Protein AF-A0A7Y3NPZ9-F1 (afdb_monomer_lite)

pLDDT: mean 73.23, std 21.61, range [29.81, 97.94]

Foldseek 3Di:
DDPDDPPVPVPPPPPDPPPPQPPLPVCLVVVLVVDDDPVSVVSNVVSVCVCPPPVNVVSVVLVVQLVVQQVVCVVVVPDDPRSVVSSVVSSPDDVVVVVVVVVVVCVVVPVPPDDPDDDDDDDDDDDDDDDDDDDDDDDDADDLVVQLVVCVVVVHDDPRSVVSSVVSNVD

Secondary structure (DSSP, 8-state):
---SSTTSSSSSS-------SS-HHHHHHHHHHH--THHHHHHHHHHHHHHTSHHHHHHHHHHHHHHHHHHHHHHTT--HHHHHHHHHHHHHS-HHHHHHHHHHHHHHHHTTS------------------------------HHHHHHHHHHTT--HHHHHHHHHHTTT-

Structure (mmCIF, N/CA/C/O backbone):
data_AF-A0A7Y3NPZ9-F1
#
_entry.id   AF-A0A7Y3NPZ9-F1
#
loop_
_atom_site.group_PDB
_atom_site.id
_atom_site.type_symbol
_atom_site.label_atom_id
_atom_site.label_alt_id
_atom_site.label_comp_id
_atom_site.label_asym_id
_atom_site.label_entity_id
_atom_site.label_seq_id
_atom_site.pdbx_PDB_ins_code
_atom_site.Cartn_x
_atom_site.Cartn_y
_atom_site.Cartn_z
_atom_site.occupancy
_atom_site.B_iso_or_equiv
_atom_site.auth_seq_id
_atom_site.auth_comp_id
_atom_site.auth_asym_id
_atom_site.auth_atom_id
_atom_site.pdbx_PDB_model_num
ATOM 1 N N . MET A 1 1 ? -46.717 -11.038 -38.671 1.00 48.91 1 MET A N 1
ATOM 2 C CA . MET A 1 1 ? -45.433 -11.718 -38.386 1.00 48.91 1 MET A CA 1
ATOM 3 C C . MET A 1 1 ? -44.301 -10.687 -38.365 1.00 48.91 1 MET A C 1
ATOM 5 O O . MET A 1 1 ? -43.720 -10.424 -39.404 1.00 48.91 1 MET A O 1
ATOM 9 N N . LYS A 1 2 ? -44.052 -10.023 -37.225 1.00 55.28 2 LYS A N 1
ATOM 10 C CA . LYS A 1 2 ? -42.994 -9.001 -37.048 1.00 55.28 2 LYS A CA 1
ATOM 11 C C . LYS A 1 2 ? -42.550 -8.947 -35.575 1.00 55.28 2 LYS A C 1
ATOM 13 O O . LYS A 1 2 ? -42.818 -7.972 -34.892 1.00 55.28 2 LYS A O 1
ATOM 18 N N . CYS A 1 3 ? -41.893 -9.994 -35.077 1.00 50.06 3 CYS A N 1
ATOM 19 C CA . CYS A 1 3 ? -41.280 -9.987 -33.741 1.00 50.06 3 CYS A CA 1
ATOM 20 C C . CYS A 1 3 ? -39.997 -10.830 -33.748 1.00 50.06 3 CYS A C 1
ATOM 22 O O . CYS A 1 3 ? -39.993 -11.923 -33.201 1.00 50.06 3 CYS A O 1
ATOM 24 N N . SER A 1 4 ? -38.924 -10.384 -34.415 1.00 54.53 4 SER A N 1
ATOM 25 C CA . SER A 1 4 ? -37.638 -11.101 -34.305 1.00 54.53 4 SER A CA 1
ATOM 26 C C . SER A 1 4 ? -36.373 -10.270 -34.557 1.00 54.53 4 SER A C 1
ATOM 28 O O . SER A 1 4 ? -35.316 -10.851 -34.773 1.00 54.53 4 SER A O 1
ATOM 30 N N . TRP A 1 5 ? -36.440 -8.932 -34.526 1.00 49.81 5 TRP A N 1
ATOM 31 C CA . TRP A 1 5 ? -35.238 -8.095 -34.715 1.00 49.81 5 TRP A CA 1
ATOM 32 C C . TRP A 1 5 ? -34.723 -7.475 -33.401 1.00 49.81 5 TRP A C 1
ATOM 34 O O . TRP A 1 5 ? -33.522 -7.356 -33.197 1.00 49.81 5 TRP A O 1
ATOM 44 N N . TRP A 1 6 ? -35.588 -7.171 -32.432 1.00 52.06 6 TRP A N 1
ATOM 45 C CA . TRP A 1 6 ? -35.168 -6.421 -31.237 1.00 52.06 6 TRP A CA 1
ATOM 46 C C . TRP A 1 6 ? -34.325 -7.203 -30.215 1.00 52.06 6 TRP A C 1
ATOM 48 O O . TRP A 1 6 ? -33.645 -6.588 -29.401 1.00 52.06 6 TRP A O 1
ATOM 58 N N . VAL A 1 7 ? -34.305 -8.539 -30.254 1.00 55.47 7 VAL A N 1
ATOM 59 C CA . VAL A 1 7 ? -33.582 -9.338 -29.242 1.00 55.47 7 VAL A CA 1
ATOM 60 C C . VAL A 1 7 ? -32.077 -9.433 -29.537 1.00 55.47 7 VAL A C 1
ATOM 62 O O . VAL A 1 7 ? -31.280 -9.616 -28.620 1.00 55.47 7 VAL A O 1
ATOM 65 N N . LEU A 1 8 ? -31.649 -9.232 -30.789 1.00 50.53 8 LEU A N 1
ATOM 66 C CA . LEU A 1 8 ? -30.246 -9.427 -31.176 1.00 50.53 8 LEU A CA 1
ATOM 67 C C . LEU A 1 8 ? -29.342 -8.213 -30.889 1.00 50.53 8 LEU A C 1
ATOM 69 O O . LEU A 1 8 ? -28.123 -8.325 -30.965 1.00 50.53 8 LEU A O 1
ATOM 73 N N . GLN A 1 9 ? -29.914 -7.059 -30.529 1.00 52.81 9 GLN A N 1
ATOM 74 C CA . GLN A 1 9 ? -29.155 -5.813 -30.360 1.00 52.81 9 GLN A CA 1
ATOM 75 C C . GLN A 1 9 ? -28.777 -5.504 -28.901 1.00 52.81 9 GLN A C 1
ATOM 77 O O . GLN A 1 9 ? -27.892 -4.688 -28.657 1.00 52.81 9 GLN A O 1
ATOM 82 N N . CYS A 1 10 ? -29.357 -6.207 -27.921 1.00 47.91 10 CYS A N 1
ATOM 83 C CA . CYS A 1 10 ? -29.006 -6.038 -26.504 1.00 47.91 10 CYS A CA 1
ATOM 84 C C . CYS A 1 10 ? -27.780 -6.853 -26.054 1.00 47.91 10 CYS A C 1
ATOM 86 O O . CYS A 1 10 ? -27.280 -6.627 -24.956 1.00 47.91 10 CYS A O 1
ATOM 88 N N . LEU A 1 11 ? -27.271 -7.777 -26.876 1.00 50.44 11 LEU A N 1
ATOM 89 C CA . LEU A 1 11 ? -26.212 -8.718 -26.475 1.00 50.44 11 LEU A CA 1
ATOM 90 C C . LEU A 1 11 ? -24.779 -8.242 -26.798 1.00 50.44 11 LEU A C 1
ATOM 92 O O . LEU A 1 11 ? -23.823 -8.921 -26.447 1.00 50.44 11 LEU A O 1
ATOM 96 N N . ILE A 1 12 ? -24.606 -7.070 -27.426 1.00 57.25 12 ILE A N 1
ATOM 97 C CA . ILE A 1 12 ? -23.286 -6.582 -27.893 1.00 57.25 12 ILE A CA 1
ATOM 98 C C . ILE A 1 12 ? -22.755 -5.386 -27.063 1.00 57.25 12 ILE A C 1
ATOM 100 O O . ILE A 1 12 ? -21.635 -4.932 -27.266 1.00 57.25 12 ILE A O 1
ATOM 104 N N . LEU A 1 13 ? -23.496 -4.885 -26.067 1.00 52.19 13 LEU A N 1
ATOM 105 C CA . LEU A 1 13 ? -23.169 -3.624 -25.369 1.00 52.19 13 LEU A CA 1
ATOM 106 C C . LEU A 1 13 ? -22.564 -3.752 -23.956 1.00 52.19 13 LEU A C 1
ATOM 108 O O . LEU A 1 13 ? -22.487 -2.757 -23.242 1.00 52.19 13 LEU A O 1
ATOM 112 N N . SER A 1 14 ? -22.096 -4.930 -23.533 1.00 52.34 14 SER A N 1
ATOM 113 C CA . SER A 1 14 ? -21.652 -5.161 -22.143 1.00 52.34 14 SER A CA 1
ATOM 114 C C . SER A 1 14 ? -20.154 -5.454 -21.934 1.00 52.34 14 SER A C 1
ATOM 116 O O . SER A 1 14 ? -19.793 -6.010 -20.900 1.00 52.34 14 SER A O 1
ATOM 118 N N . LEU A 1 15 ? -19.250 -5.038 -22.833 1.00 56.88 15 LEU A N 1
ATOM 119 C CA . LEU A 1 15 ? -17.793 -5.173 -22.622 1.00 56.88 15 LEU A CA 1
ATOM 120 C C . LEU A 1 15 ? -17.019 -3.853 -22.734 1.00 56.88 15 LEU A C 1
ATOM 122 O O . LEU A 1 15 ? -16.160 -3.676 -23.593 1.00 56.88 15 LEU A O 1
ATOM 126 N N . SER A 1 16 ? -17.253 -2.940 -21.799 1.00 55.41 16 SER A N 1
ATOM 127 C CA . SER A 1 16 ? -16.298 -1.858 -21.533 1.00 55.41 16 SER A CA 1
ATOM 128 C C . SER A 1 16 ? -16.281 -1.487 -20.053 1.00 55.41 16 SER A C 1
ATOM 130 O O . SER A 1 16 ? -16.479 -0.343 -19.656 1.00 55.41 16 SER A O 1
ATOM 132 N N . THR A 1 17 ? -15.991 -2.471 -19.198 1.00 52.44 17 THR A N 1
ATOM 133 C CA . THR A 1 17 ? -15.553 -2.187 -17.829 1.00 52.44 17 THR A CA 1
ATOM 134 C C . THR A 1 17 ? -14.105 -1.704 -17.864 1.00 52.44 17 THR A C 1
ATOM 136 O O . THR A 1 17 ? -13.161 -2.492 -17.937 1.00 52.44 17 THR A O 1
ATOM 139 N N . THR A 1 18 ? -13.921 -0.389 -17.818 1.00 50.50 18 THR A N 1
ATOM 140 C CA . THR A 1 18 ? -12.627 0.264 -17.619 1.00 50.50 18 THR A CA 1
ATOM 141 C C . THR A 1 18 ? -12.122 -0.000 -16.197 1.00 50.50 18 THR A C 1
ATOM 143 O O . THR A 1 18 ? -12.355 0.786 -15.281 1.00 50.50 18 THR A O 1
ATOM 146 N N . ALA A 1 19 ? -11.389 -1.097 -16.007 1.00 47.88 19 ALA A N 1
ATOM 147 C CA . ALA A 1 19 ? -10.622 -1.371 -14.793 1.00 47.88 19 ALA A CA 1
ATOM 148 C C . ALA A 1 19 ? -9.285 -0.602 -14.812 1.00 47.88 19 ALA A C 1
ATOM 150 O O . ALA A 1 19 ? -8.225 -1.174 -15.047 1.00 47.88 19 ALA A O 1
ATOM 151 N N . TRP A 1 20 ? -9.325 0.711 -14.579 1.00 53.75 20 TRP A N 1
ATOM 152 C CA . TRP A 1 20 ? -8.129 1.560 -14.507 1.00 53.75 20 TRP A CA 1
ATOM 153 C C . TRP A 1 20 ? -8.002 2.113 -13.089 1.00 53.75 20 TRP A C 1
ATOM 155 O O . TRP A 1 20 ? -8.581 3.148 -12.791 1.00 53.75 20 TRP A O 1
ATOM 165 N N . ALA A 1 21 ? -7.303 1.400 -12.199 1.00 45.78 21 ALA A N 1
ATOM 166 C CA . ALA A 1 21 ? -6.773 1.988 -10.952 1.00 45.78 21 ALA A CA 1
ATOM 167 C C . ALA A 1 21 ? -5.803 1.089 -10.155 1.00 45.78 21 ALA A C 1
ATOM 169 O O . ALA A 1 21 ? -5.161 1.584 -9.237 1.00 45.78 21 ALA A O 1
ATOM 170 N N . ALA A 1 22 ? -5.660 -0.208 -10.456 1.00 47.16 22 ALA A N 1
ATOM 171 C CA . ALA A 1 22 ? -4.769 -1.099 -9.685 1.00 47.16 22 ALA A CA 1
ATOM 172 C C . ALA A 1 22 ? -3.699 -1.822 -10.530 1.00 47.16 22 ALA A C 1
ATOM 174 O O . ALA A 1 22 ? -2.975 -2.672 -10.017 1.00 47.16 22 ALA A O 1
ATOM 175 N N . ALA A 1 23 ? -3.590 -1.496 -11.822 1.00 47.41 23 ALA A N 1
ATOM 176 C CA . ALA A 1 23 ? -2.913 -2.335 -12.812 1.00 47.41 23 ALA A CA 1
ATOM 177 C C . ALA A 1 23 ? -1.462 -1.940 -13.159 1.00 47.41 23 ALA A C 1
ATOM 179 O O . ALA A 1 23 ? -0.866 -2.594 -14.010 1.00 47.41 23 ALA A O 1
ATOM 180 N N . ASP A 1 24 ? -0.855 -0.911 -12.559 1.00 59.59 24 ASP A N 1
ATOM 181 C CA . ASP A 1 24 ? 0.474 -0.466 -13.026 1.00 59.59 24 ASP A CA 1
ATOM 182 C C . ASP A 1 24 ? 1.644 -1.283 -12.448 1.00 59.59 24 ASP A C 1
ATOM 184 O O . ASP A 1 24 ? 2.566 -1.634 -13.182 1.00 59.59 24 ASP A O 1
ATOM 188 N N . SER A 1 25 ? 1.608 -1.681 -11.168 1.00 57.75 25 SER A N 1
ATOM 189 C CA . SER A 1 25 ? 2.735 -2.425 -10.571 1.00 57.75 25 SER A CA 1
ATOM 190 C C . SER A 1 25 ? 2.835 -3.867 -11.075 1.00 57.75 25 SER A C 1
ATOM 192 O O . SER A 1 25 ? 3.937 -4.352 -11.322 1.00 57.75 25 SER A O 1
ATOM 194 N N . GLN A 1 26 ? 1.703 -4.562 -11.230 1.00 57.69 26 GLN A N 1
ATOM 195 C CA . GLN A 1 26 ? 1.694 -5.975 -11.634 1.00 57.69 26 GLN A CA 1
ATOM 196 C C . GLN A 1 26 ? 2.037 -6.164 -13.121 1.00 57.69 26 GLN A C 1
ATOM 198 O O . GLN A 1 26 ? 2.608 -7.185 -13.497 1.00 57.69 26 GLN A O 1
ATOM 203 N N . ASN A 1 27 ? 1.772 -5.159 -13.962 1.00 79.81 27 ASN A N 1
ATOM 204 C CA . ASN A 1 27 ? 2.101 -5.221 -15.386 1.00 79.81 27 ASN A CA 1
ATOM 205 C C . ASN A 1 27 ? 3.586 -4.979 -15.675 1.00 79.81 27 ASN A C 1
ATOM 207 O O . ASN A 1 27 ? 4.115 -5.521 -16.644 1.00 79.81 27 ASN A O 1
ATOM 211 N N . CYS A 1 28 ? 4.278 -4.199 -14.844 1.00 89.19 28 CYS A N 1
ATOM 212 C CA . CYS A 1 28 ? 5.700 -3.925 -15.032 1.00 89.19 28 CYS A CA 1
ATOM 213 C C . CYS A 1 28 ? 6.574 -5.157 -14.772 1.00 89.19 28 CYS A C 1
ATOM 215 O O . CYS A 1 28 ? 7.465 -5.459 -15.564 1.00 89.19 28 CYS A O 1
ATOM 217 N N . GLU A 1 29 ? 6.303 -5.915 -13.711 1.00 85.62 29 GLU A N 1
ATOM 218 C CA . GLU A 1 29 ? 7.110 -7.091 -13.381 1.00 85.62 29 GLU A CA 1
ATOM 219 C C . GLU A 1 29 ? 6.949 -8.203 -14.426 1.00 85.62 29 GLU A C 1
ATOM 221 O O . GLU A 1 29 ? 7.944 -8.621 -15.024 1.00 85.62 29 GLU A O 1
ATOM 226 N N . ALA A 1 30 ? 5.709 -8.595 -14.739 1.00 89.00 30 ALA A N 1
ATOM 227 C CA . ALA A 1 30 ? 5.420 -9.646 -15.717 1.00 89.00 30 ALA A CA 1
ATOM 228 C C . ALA A 1 30 ? 5.954 -9.309 -17.121 1.00 89.00 30 ALA A C 1
ATOM 230 O O . ALA A 1 30 ? 6.605 -10.133 -17.765 1.00 89.00 30 ALA A O 1
ATOM 231 N N . LYS A 1 31 ? 5.750 -8.071 -17.589 1.00 89.12 31 LYS A N 1
ATOM 232 C CA . LYS A 1 31 ? 6.192 -7.644 -18.924 1.00 89.12 31 LYS A CA 1
ATOM 233 C C . LYS A 1 31 ? 7.712 -7.506 -19.018 1.00 89.12 31 LYS A C 1
ATOM 235 O O . LYS A 1 31 ? 8.285 -7.788 -20.067 1.00 89.12 31 LYS A O 1
ATOM 240 N N . SER A 1 32 ? 8.391 -7.166 -17.920 1.00 91.75 32 SER A N 1
ATOM 241 C CA . SER A 1 32 ? 9.857 -7.092 -17.900 1.00 91.75 32 SER A CA 1
ATOM 242 C C . SER A 1 32 ? 10.543 -8.447 -18.101 1.00 91.75 32 SER A C 1
ATOM 244 O O . SER A 1 32 ? 11.696 -8.471 -18.524 1.00 91.75 32 SER A O 1
ATOM 246 N N . GLN A 1 33 ? 9.865 -9.565 -17.815 1.00 93.19 33 GLN A N 1
ATOM 247 C CA . GLN A 1 33 ? 10.411 -10.913 -18.025 1.00 93.19 33 GLN A CA 1
ATOM 248 C C . GLN A 1 33 ? 10.418 -11.316 -19.506 1.00 93.19 33 GLN A C 1
ATOM 250 O O . GLN A 1 33 ? 11.211 -12.161 -19.916 1.00 93.19 33 GLN A O 1
ATOM 255 N N . GLN A 1 34 ? 9.559 -10.695 -20.317 1.00 94.00 34 GLN A N 1
ATOM 256 C CA . 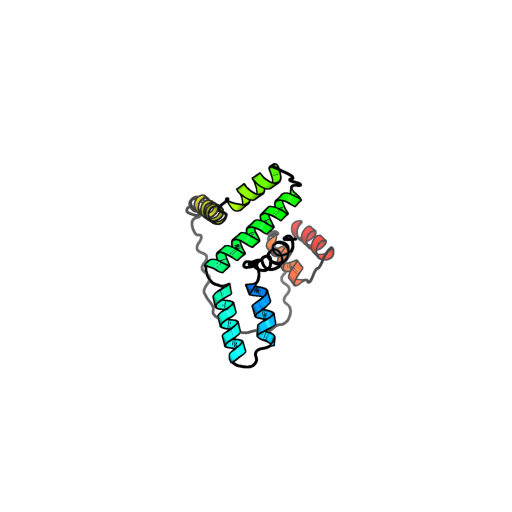GLN A 1 34 ? 9.438 -10.963 -21.752 1.00 94.00 34 GLN A CA 1
ATOM 257 C C . GLN A 1 34 ? 10.401 -10.116 -22.598 1.00 94.00 34 GLN A C 1
ATOM 259 O O . GLN A 1 34 ? 10.576 -10.376 -23.786 1.00 94.00 34 GLN A O 1
ATOM 264 N N . ILE A 1 35 ? 11.041 -9.112 -21.993 1.00 93.00 35 ILE A N 1
ATOM 265 C CA . ILE A 1 35 ? 11.952 -8.183 -22.662 1.00 93.00 35 ILE A CA 1
ATOM 266 C C . ILE A 1 35 ? 13.380 -8.500 -22.207 1.00 93.00 35 ILE A C 1
ATOM 268 O O . ILE A 1 35 ? 13.632 -8.707 -21.022 1.00 93.00 35 ILE A O 1
ATOM 272 N N . LYS A 1 36 ? 14.334 -8.544 -23.141 1.00 94.50 36 LYS A N 1
ATOM 273 C CA . LYS A 1 36 ? 15.746 -8.851 -22.858 1.00 94.50 36 LYS A CA 1
ATOM 274 C C . LYS A 1 36 ? 16.651 -7.664 -23.181 1.00 94.50 36 LYS A C 1
ATOM 276 O O . LYS A 1 36 ? 16.286 -6.785 -23.958 1.00 94.50 36 LYS A O 1
ATOM 281 N N . GLY A 1 37 ? 17.849 -7.682 -22.600 1.00 93.19 37 GLY A N 1
ATOM 282 C CA . GLY A 1 37 ? 18.908 -6.717 -22.893 1.00 93.19 37 GLY A CA 1
ATOM 283 C C . GLY A 1 37 ? 18.514 -5.274 -22.581 1.00 93.19 37 GLY A C 1
ATOM 284 O O . GLY A 1 37 ? 17.746 -5.013 -21.657 1.00 93.19 37 GLY A O 1
ATOM 285 N N . GLU A 1 38 ? 19.031 -4.340 -23.373 1.00 94.12 38 GLU A N 1
ATOM 286 C CA . GLU A 1 38 ? 18.857 -2.901 -23.148 1.00 94.12 38 GLU A CA 1
ATOM 287 C C . GLU A 1 38 ? 17.387 -2.453 -23.178 1.00 94.12 38 GLU A C 1
ATOM 289 O O . GLU A 1 38 ? 16.960 -1.633 -22.366 1.00 94.12 38 GLU A O 1
ATOM 294 N N . ALA A 1 39 ? 16.563 -3.075 -24.027 1.00 94.06 39 ALA A N 1
ATOM 295 C CA . ALA A 1 39 ? 15.130 -2.791 -24.085 1.00 94.06 39 ALA A CA 1
ATOM 296 C C . ALA A 1 39 ? 14.423 -3.044 -22.739 1.00 94.06 39 ALA A C 1
ATOM 298 O O . ALA A 1 39 ? 13.458 -2.357 -22.399 1.00 94.06 39 ALA A O 1
ATOM 299 N N . ARG A 1 40 ? 14.913 -4.003 -21.939 1.00 95.25 40 ARG A N 1
ATOM 300 C CA . ARG A 1 40 ? 14.367 -4.292 -20.607 1.00 95.25 40 ARG A CA 1
ATOM 301 C C . ARG A 1 40 ? 14.668 -3.160 -19.634 1.00 95.25 40 ARG A C 1
ATOM 303 O O . ARG A 1 40 ? 13.787 -2.779 -18.868 1.00 95.25 40 ARG A O 1
ATOM 310 N N . ASN A 1 41 ? 15.884 -2.619 -19.675 1.00 93.31 41 ASN A N 1
ATOM 311 C CA . ASN A 1 41 ? 16.293 -1.513 -18.810 1.00 93.31 41 ASN A CA 1
ATOM 312 C C . ASN A 1 41 ? 15.455 -0.267 -19.097 1.00 93.31 41 ASN A C 1
ATOM 314 O O . ASN A 1 41 ? 14.867 0.298 -18.178 1.00 93.31 41 ASN A O 1
ATOM 318 N N . GLN A 1 42 ? 15.312 0.095 -20.373 1.00 94.75 42 GLN A N 1
ATOM 319 C CA . GLN A 1 42 ? 14.475 1.222 -20.794 1.00 94.75 42 GLN A CA 1
ATOM 320 C C . GLN A 1 42 ? 13.015 1.040 -20.364 1.00 94.75 42 GLN A C 1
ATOM 322 O O . GLN A 1 42 ? 12.385 1.957 -19.830 1.00 94.75 42 GLN A O 1
ATOM 327 N N . PHE A 1 43 ? 12.485 -0.175 -20.512 1.00 94.50 43 PHE A N 1
ATOM 328 C CA . PHE A 1 43 ? 11.145 -0.498 -20.041 1.00 94.50 43 PHE A CA 1
ATOM 329 C C . PHE A 1 43 ? 11.007 -0.324 -18.519 1.00 94.50 43 PHE A C 1
ATOM 331 O O . PHE A 1 43 ? 10.071 0.336 -18.065 1.00 94.50 43 PHE A O 1
ATOM 338 N N . LEU A 1 44 ? 11.948 -0.840 -17.724 1.00 93.12 44 LEU A N 1
ATOM 339 C CA . LEU A 1 44 ? 11.928 -0.693 -16.265 1.00 93.12 44 LEU A CA 1
ATOM 340 C C . LEU A 1 44 ? 12.041 0.772 -15.821 1.00 93.12 44 LEU A C 1
ATOM 342 O O . LEU A 1 44 ? 11.326 1.176 -14.905 1.00 93.12 44 LEU A O 1
ATOM 346 N N . ILE A 1 45 ? 12.867 1.581 -16.491 1.00 93.88 45 ILE A N 1
ATOM 347 C CA . ILE A 1 45 ? 12.962 3.028 -16.241 1.00 93.88 45 ILE A CA 1
ATOM 348 C C . ILE A 1 45 ? 11.606 3.696 -16.484 1.00 93.88 45 ILE A C 1
ATOM 350 O O . ILE A 1 45 ? 11.140 4.460 -15.641 1.00 93.88 45 ILE A O 1
ATOM 354 N N . SER A 1 46 ? 10.928 3.368 -17.588 1.00 92.69 46 SER A N 1
ATOM 355 C CA . SER A 1 46 ? 9.600 3.924 -17.882 1.00 92.69 46 SER A CA 1
ATOM 356 C C . SER A 1 46 ? 8.548 3.522 -16.838 1.00 92.69 46 SER A C 1
ATOM 358 O O . SER A 1 46 ? 7.726 4.341 -16.422 1.00 92.69 46 SER A O 1
ATOM 360 N N . CYS A 1 47 ? 8.616 2.278 -16.357 1.00 93.19 47 CYS A N 1
ATOM 361 C CA . CYS A 1 47 ? 7.775 1.770 -15.281 1.00 93.19 47 CYS A CA 1
ATOM 362 C C . CYS A 1 47 ? 8.010 2.526 -13.972 1.00 93.19 47 CYS A C 1
ATOM 364 O O . CYS A 1 47 ? 7.052 2.939 -13.321 1.00 93.19 47 CYS A O 1
ATOM 366 N N . LEU A 1 48 ? 9.275 2.748 -13.607 1.00 92.19 48 LEU A N 1
ATOM 367 C CA . LEU A 1 48 ? 9.644 3.519 -12.423 1.00 92.19 48 LEU A CA 1
ATOM 368 C C . LEU A 1 48 ? 9.171 4.967 -12.535 1.00 92.19 48 LEU A C 1
ATOM 370 O O . LEU A 1 48 ? 8.534 5.449 -11.606 1.00 92.19 48 LEU A O 1
ATOM 374 N N . ALA A 1 49 ? 9.401 5.622 -13.675 1.00 90.94 49 ALA A N 1
ATOM 375 C CA . ALA A 1 49 ? 8.973 6.999 -13.910 1.00 90.94 49 ALA A CA 1
ATOM 376 C C . ALA A 1 49 ? 7.451 7.161 -13.762 1.00 90.94 49 ALA A C 1
ATOM 378 O O . ALA A 1 49 ? 6.983 8.095 -13.109 1.00 90.94 49 ALA A O 1
ATOM 379 N N . ARG A 1 50 ? 6.669 6.216 -14.303 1.00 88.44 50 ARG A N 1
ATOM 380 C CA . ARG A 1 50 ? 5.212 6.195 -14.116 1.00 88.44 50 ARG A CA 1
ATOM 381 C C . ARG A 1 50 ? 4.839 5.958 -12.658 1.00 88.44 50 ARG A C 1
ATOM 383 O O . ARG A 1 50 ? 4.000 6.679 -12.120 1.00 88.44 50 ARG A O 1
ATOM 390 N N . ALA A 1 51 ? 5.471 4.982 -12.009 1.00 87.81 51 ALA A N 1
ATOM 391 C CA . ALA A 1 51 ? 5.199 4.654 -10.616 1.00 87.81 51 ALA A CA 1
ATOM 392 C C . ALA A 1 51 ? 5.515 5.825 -9.668 1.00 87.81 51 ALA A C 1
ATOM 394 O O . ALA A 1 51 ? 4.797 6.032 -8.689 1.00 87.81 51 ALA A O 1
ATOM 395 N N . SER A 1 52 ? 6.549 6.611 -9.973 1.00 88.19 52 SER A N 1
ATOM 396 C CA . SER A 1 52 ? 6.951 7.797 -9.216 1.00 88.19 52 SER A CA 1
ATOM 397 C C . SER A 1 52 ? 6.240 9.083 -9.637 1.00 88.19 52 SER A C 1
ATOM 399 O O . SER A 1 52 ? 6.528 10.132 -9.062 1.00 88.19 52 SER A O 1
ATOM 401 N N . SER A 1 53 ? 5.343 9.043 -10.629 1.00 90.06 53 SER A N 1
ATOM 402 C CA . SER A 1 53 ? 4.591 10.235 -11.035 1.00 90.06 53 SER A CA 1
ATOM 403 C C . SER A 1 53 ? 3.779 10.793 -9.855 1.00 90.06 53 SER A C 1
ATOM 405 O O . SER A 1 53 ? 3.255 10.011 -9.050 1.00 90.06 53 SER A O 1
ATOM 407 N N . PRO A 1 54 ? 3.652 12.125 -9.715 1.00 88.25 54 PRO A N 1
ATOM 408 C CA . PRO A 1 54 ? 2.897 12.738 -8.621 1.00 88.25 54 PRO A CA 1
ATOM 409 C C . PRO A 1 54 ? 1.465 12.202 -8.491 1.00 88.25 54 PRO A C 1
ATOM 411 O O . PRO A 1 54 ? 0.966 12.000 -7.383 1.00 88.25 54 PRO A O 1
ATOM 414 N N . GLU A 1 55 ? 0.810 11.935 -9.617 1.00 87.50 55 GLU A N 1
ATOM 415 C CA . GLU A 1 55 ? -0.550 11.409 -9.714 1.00 87.50 55 GLU A CA 1
ATOM 416 C C . GLU A 1 55 ? -0.624 9.983 -9.163 1.00 87.50 55 GLU A C 1
ATOM 418 O O . GLU A 1 55 ? -1.493 9.673 -8.338 1.00 87.50 55 GLU A O 1
ATOM 423 N N . ASN A 1 56 ? 0.319 9.121 -9.557 1.00 86.88 56 ASN A N 1
ATOM 424 C CA . ASN A 1 56 ? 0.365 7.754 -9.058 1.00 86.88 56 ASN A CA 1
ATOM 425 C C . ASN A 1 56 ? 0.729 7.713 -7.570 1.00 86.88 56 ASN A C 1
ATOM 427 O O . ASN A 1 56 ? 0.103 6.985 -6.805 1.00 86.88 56 ASN A O 1
ATOM 431 N N . VAL A 1 57 ? 1.675 8.543 -7.121 1.00 87.25 57 VAL A N 1
ATOM 432 C CA . VAL A 1 57 ? 2.038 8.645 -5.700 1.00 87.25 57 VAL A CA 1
ATOM 433 C C . VAL A 1 57 ? 0.828 9.050 -4.856 1.00 87.25 57 VAL A C 1
ATOM 435 O O . VAL A 1 57 ? 0.553 8.406 -3.843 1.00 87.25 57 VAL A O 1
ATOM 438 N N . LYS A 1 58 ? 0.061 10.062 -5.284 1.00 87.94 58 LYS A N 1
ATOM 439 C CA . LYS A 1 58 ? -1.180 10.474 -4.605 1.00 87.94 58 LYS A CA 1
ATOM 440 C C . LYS A 1 58 ? -2.211 9.348 -4.576 1.00 87.94 58 LYS A C 1
ATOM 442 O O . LYS A 1 58 ? -2.803 9.090 -3.530 1.00 87.94 58 LYS A O 1
ATOM 447 N N . THR A 1 59 ? -2.390 8.651 -5.695 1.00 87.88 59 THR A N 1
ATOM 448 C CA . THR A 1 59 ? -3.352 7.547 -5.821 1.00 87.88 59 THR A CA 1
ATOM 449 C C . THR A 1 59 ? -2.987 6.379 -4.907 1.00 87.88 59 THR A C 1
ATOM 451 O O . THR A 1 59 ? -3.808 5.939 -4.101 1.00 87.88 59 THR A O 1
ATOM 454 N N . VAL A 1 60 ? -1.734 5.921 -4.951 1.00 87.06 60 VAL A N 1
ATOM 455 C CA . VAL A 1 60 ? -1.225 4.839 -4.097 1.00 87.06 60 VAL A CA 1
ATOM 456 C 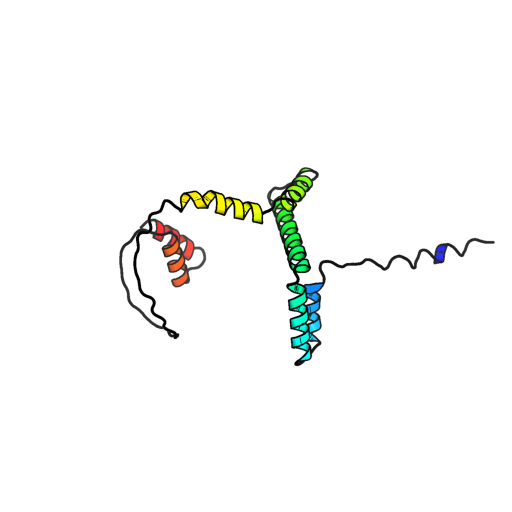C . VAL A 1 60 ? -1.281 5.238 -2.621 1.00 87.06 60 VAL A C 1
ATOM 458 O O . VAL A 1 60 ? -1.648 4.420 -1.775 1.00 87.06 60 VAL A O 1
ATOM 461 N N . ALA A 1 61 ? -0.960 6.490 -2.284 1.00 87.69 61 ALA A N 1
ATOM 462 C CA . ALA A 1 61 ? -1.081 6.995 -0.919 1.00 87.69 61 ALA A CA 1
ATOM 463 C C . ALA A 1 61 ? -2.540 6.988 -0.435 1.00 87.69 61 ALA A C 1
ATOM 465 O O . ALA A 1 61 ? -2.817 6.487 0.657 1.00 87.69 61 ALA A O 1
ATOM 466 N N . ALA A 1 62 ? -3.484 7.464 -1.252 1.00 89.31 62 ALA A N 1
ATOM 467 C CA . ALA A 1 62 ? -4.910 7.442 -0.937 1.00 89.31 62 ALA A CA 1
ATOM 468 C C . ALA A 1 62 ? -5.441 6.008 -0.775 1.00 89.31 62 ALA A C 1
ATOM 470 O O . ALA A 1 62 ? -6.189 5.729 0.163 1.00 89.31 62 ALA A O 1
ATOM 471 N N . GLN A 1 63 ? -5.012 5.077 -1.630 1.00 90.69 63 GLN A N 1
ATOM 472 C CA . GLN A 1 63 ? -5.380 3.665 -1.537 1.00 90.69 63 GLN A CA 1
ATOM 473 C C . GLN A 1 63 ? -4.856 3.026 -0.243 1.00 90.69 63 GLN A C 1
ATOM 475 O O . GLN A 1 63 ? -5.616 2.373 0.474 1.00 90.69 63 GLN A O 1
ATOM 480 N N . LYS A 1 64 ? -3.579 3.251 0.097 1.00 91.75 64 LYS A N 1
ATOM 481 C CA . LYS A 1 64 ? -2.987 2.774 1.358 1.00 91.75 64 LYS A CA 1
ATOM 482 C C . LYS A 1 64 ? -3.706 3.357 2.571 1.00 91.75 64 LYS A C 1
ATOM 484 O O . LYS A 1 64 ? -3.995 2.627 3.517 1.00 91.75 64 LYS A O 1
ATOM 489 N N . LYS A 1 65 ? -4.038 4.650 2.527 1.00 93.44 65 LYS A N 1
ATOM 490 C CA . LYS A 1 65 ? -4.801 5.319 3.583 1.00 93.44 65 LYS A CA 1
ATOM 491 C C . LYS A 1 65 ? -6.184 4.697 3.746 1.00 93.44 65 LYS A C 1
ATOM 493 O O . LYS A 1 65 ? -6.557 4.350 4.861 1.00 93.44 65 LYS A O 1
ATOM 498 N N . ARG A 1 66 ? -6.907 4.465 2.648 1.00 94.56 66 ARG A N 1
ATOM 499 C CA . ARG A 1 66 ? -8.210 3.789 2.680 1.00 94.56 66 ARG A CA 1
ATOM 500 C C . ARG A 1 66 ? -8.109 2.401 3.306 1.00 94.56 66 ARG A C 1
ATOM 502 O O . ARG A 1 66 ? -8.897 2.094 4.195 1.00 94.56 66 ARG A O 1
ATOM 509 N N . ALA A 1 67 ? -7.132 1.593 2.894 1.00 96.50 67 ALA A N 1
ATOM 510 C CA . ALA A 1 67 ? -6.928 0.255 3.451 1.00 96.50 67 ALA A CA 1
ATOM 511 C C . ALA A 1 67 ? -6.674 0.296 4.969 1.00 96.50 67 ALA A C 1
ATOM 513 O O . ALA A 1 67 ? -7.251 -0.495 5.716 1.00 96.50 67 ALA A O 1
ATOM 514 N N . LEU A 1 68 ? -5.877 1.263 5.437 1.00 96.12 68 LEU A N 1
ATOM 515 C CA . LEU A 1 68 ? -5.643 1.488 6.862 1.00 96.12 68 LEU A CA 1
ATOM 516 C C . LEU A 1 68 ? -6.930 1.896 7.598 1.00 96.12 68 LEU A C 1
ATOM 518 O O . LEU A 1 68 ? -7.245 1.320 8.639 1.00 96.12 68 LEU A O 1
ATOM 522 N N . CYS A 1 69 ? -7.694 2.849 7.055 1.00 96.94 69 CYS A N 1
ATOM 523 C CA . CYS A 1 69 ? -8.980 3.264 7.620 1.00 96.94 69 CYS A CA 1
ATOM 524 C C . CYS A 1 69 ? -9.946 2.072 7.725 1.00 96.94 69 CYS A C 1
ATOM 526 O O . CYS A 1 69 ? -10.578 1.855 8.758 1.00 96.94 69 CYS A O 1
ATOM 528 N N . GLU A 1 70 ? -10.035 1.245 6.685 1.00 96.56 70 GLU A N 1
ATOM 52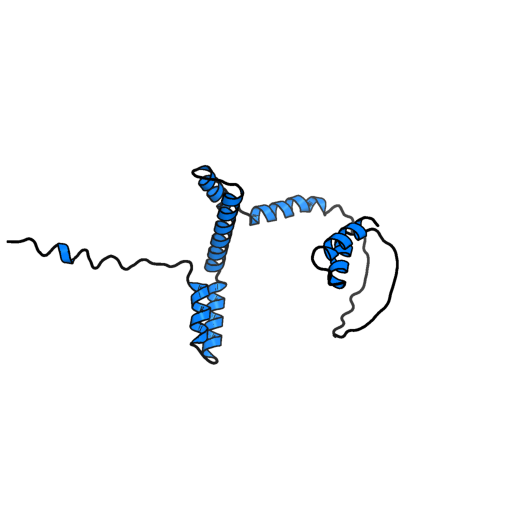9 C CA . GLU A 1 70 ? -10.869 0.047 6.707 1.00 96.56 70 GLU A CA 1
ATOM 530 C C . GLU A 1 70 ? -10.411 -0.956 7.767 1.00 96.56 70 GLU A C 1
ATOM 532 O O . GLU A 1 70 ? -11.240 -1.458 8.530 1.00 96.56 70 GLU A O 1
ATOM 537 N N . GLN A 1 71 ? -9.109 -1.228 7.859 1.00 97.50 71 GLN A N 1
ATOM 538 C CA . GLN A 1 71 ? -8.564 -2.134 8.866 1.00 97.50 71 GLN A CA 1
ATOM 539 C C . GLN A 1 71 ? -8.842 -1.633 10.287 1.00 97.50 71 GLN A C 1
ATOM 541 O O . GLN A 1 71 ? -9.301 -2.400 11.133 1.00 97.50 71 GLN A O 1
ATOM 546 N N . ASN A 1 72 ? -8.646 -0.341 10.544 1.00 96.88 72 ASN A N 1
ATOM 547 C CA . ASN A 1 72 ? -8.942 0.254 11.843 1.00 96.88 72 ASN A CA 1
ATOM 548 C C . ASN A 1 72 ? -10.434 0.181 12.177 1.00 96.88 72 ASN A C 1
ATOM 550 O O . ASN A 1 72 ? -10.786 -0.162 13.304 1.00 96.88 72 ASN A O 1
ATOM 554 N N . SER A 1 73 ? -11.315 0.405 11.197 1.00 97.62 73 SER A N 1
ATOM 555 C CA . SER A 1 73 ? -12.759 0.262 11.405 1.00 97.62 73 SER A CA 1
ATOM 556 C C . SER A 1 73 ? -13.146 -1.161 11.829 1.00 97.62 73 SER A C 1
ATOM 558 O O . SER A 1 73 ? -13.984 -1.327 12.713 1.00 97.62 73 SER A O 1
ATOM 560 N N . LYS A 1 74 ? -12.480 -2.186 11.271 1.00 97.75 74 LYS A N 1
ATOM 561 C CA . LYS A 1 74 ? -12.662 -3.594 11.663 1.00 97.75 74 LYS A CA 1
ATOM 562 C C . LYS A 1 74 ? -12.145 -3.852 13.077 1.00 97.75 74 LYS A C 1
ATOM 564 O O . LYS A 1 74 ? -12.850 -4.466 13.870 1.00 97.75 74 LYS A O 1
ATOM 569 N N . ASN A 1 75 ? -10.961 -3.338 13.415 1.00 97.56 75 ASN A N 1
ATOM 570 C CA . ASN A 1 75 ? -10.380 -3.470 14.758 1.00 97.56 75 ASN A CA 1
ATOM 571 C C . ASN A 1 75 ? -11.267 -2.823 15.834 1.00 97.56 75 ASN A C 1
ATOM 573 O O . ASN A 1 75 ? -11.357 -3.322 16.952 1.00 97.56 75 ASN A O 1
ATOM 577 N N . MET A 1 76 ? -11.956 -1.738 15.479 1.00 97.12 76 MET A N 1
ATOM 578 C CA . MET A 1 76 ? -12.930 -1.051 16.330 1.00 97.12 76 MET A CA 1
ATOM 579 C C . MET A 1 76 ? -14.339 -1.658 16.262 1.00 97.12 76 MET A C 1
ATOM 581 O O . MET A 1 76 ? -15.242 -1.162 16.933 1.00 97.12 76 MET A O 1
ATOM 585 N N . ARG A 1 77 ? -14.539 -2.715 15.460 1.00 97.94 77 ARG A N 1
ATOM 586 C CA . ARG A 1 77 ? -15.828 -3.396 15.252 1.00 97.94 77 ARG A CA 1
ATOM 587 C C . ARG A 1 77 ? -16.942 -2.425 14.838 1.00 97.94 77 ARG A C 1
ATOM 589 O O . ARG A 1 77 ? -18.079 -2.538 15.287 1.00 97.94 77 ARG A O 1
ATOM 596 N N . LEU A 1 78 ? -16.602 -1.435 14.010 1.00 97.00 78 LEU A N 1
ATOM 597 C CA . LEU A 1 78 ? -17.564 -0.470 13.486 1.00 97.00 78 LEU A CA 1
ATOM 598 C C . LEU A 1 78 ? -18.352 -1.088 12.333 1.00 97.00 78 LEU A C 1
ATOM 600 O O . LEU A 1 78 ? -17.776 -1.649 11.399 1.00 97.00 78 LEU A O 1
ATOM 604 N N . GLU A 1 79 ? -19.666 -0.893 12.353 1.00 96.56 79 GLU A N 1
ATOM 605 C CA . GLU A 1 79 ? -20.589 -1.378 11.326 1.00 96.56 79 GLU A CA 1
ATOM 606 C C . GLU A 1 79 ? -21.544 -0.266 10.869 1.00 96.56 79 GLU A C 1
ATOM 608 O O . GLU A 1 79 ? -21.642 0.795 11.498 1.00 96.56 79 GLU A O 1
ATOM 613 N N . GLY A 1 80 ? -22.216 -0.494 9.736 1.00 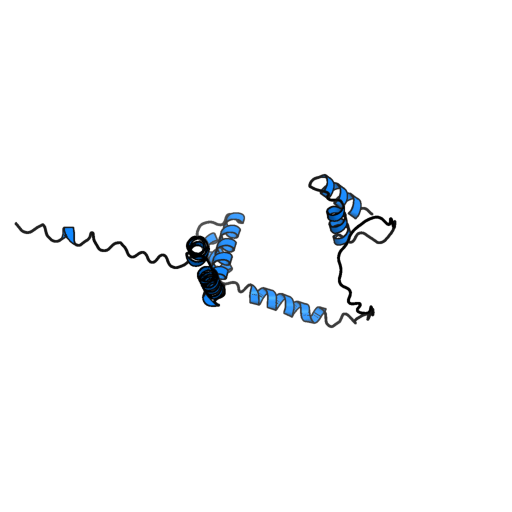96.56 80 GLY A N 1
ATOM 614 C CA . GLY A 1 80 ? -23.222 0.410 9.175 1.00 96.56 80 GLY A CA 1
ATOM 615 C C . GLY A 1 80 ? -22.767 1.872 9.089 1.00 96.56 80 GLY A C 1
ATOM 616 O O . GLY A 1 80 ? -21.650 2.179 8.658 1.00 96.56 80 GLY A O 1
ATOM 617 N N . GLY A 1 81 ? -23.632 2.786 9.538 1.00 97.31 81 GLY A N 1
ATOM 618 C CA . GLY A 1 81 ? -23.373 4.228 9.503 1.00 97.31 81 GLY A CA 1
ATOM 619 C C . GLY A 1 81 ? -22.124 4.659 10.281 1.00 97.31 81 GLY A C 1
ATOM 620 O O . GLY A 1 81 ? -21.403 5.547 9.829 1.00 97.31 81 GLY A O 1
ATOM 621 N N . LYS A 1 82 ? -21.796 3.987 11.396 1.00 97.56 82 LYS A N 1
ATOM 622 C CA . LYS A 1 82 ? -20.602 4.305 12.203 1.00 97.56 82 LYS A CA 1
ATOM 623 C C . LYS A 1 82 ? -19.313 4.017 11.436 1.00 97.56 82 LYS A C 1
ATOM 625 O O . LYS A 1 82 ? -18.380 4.815 11.474 1.00 97.56 82 LYS A O 1
ATOM 630 N N . LYS A 1 83 ? -19.277 2.903 10.699 1.00 97.75 83 LYS A N 1
ATOM 631 C CA . LYS A 1 83 ? -18.147 2.559 9.826 1.00 97.75 83 LYS A CA 1
ATOM 632 C C . LYS A 1 83 ? -17.979 3.584 8.709 1.00 97.75 83 LYS A C 1
ATOM 634 O O . LYS A 1 83 ? -16.870 4.062 8.488 1.00 97.75 83 LYS A O 1
ATOM 639 N N . SER A 1 84 ? -19.072 3.929 8.029 1.00 97.12 84 SER A N 1
ATOM 640 C CA . SER A 1 84 ? -19.041 4.900 6.930 1.00 97.12 84 SER A CA 1
ATOM 641 C C . SER A 1 84 ? -18.566 6.276 7.404 1.00 97.12 84 SER A C 1
ATOM 643 O O . SER A 1 84 ? -17.671 6.859 6.795 1.00 97.12 84 SER A O 1
ATOM 645 N N . GLY A 1 85 ? -19.104 6.761 8.529 1.00 97.50 85 GLY A N 1
ATOM 646 C CA . GLY A 1 85 ? -18.687 8.027 9.134 1.00 97.50 85 GLY A CA 1
ATOM 647 C C . GLY A 1 85 ? -17.205 8.035 9.507 1.00 97.50 85 GLY A C 1
ATOM 648 O O . GLY A 1 85 ? -16.492 8.974 9.161 1.00 97.50 85 GLY A O 1
ATOM 649 N N . TYR A 1 86 ? -16.717 6.955 10.124 1.00 97.31 86 TYR A N 1
ATOM 650 C CA . TYR A 1 86 ? -15.301 6.810 10.459 1.00 97.31 86 TYR A CA 1
ATOM 651 C C . TYR A 1 86 ? -14.397 6.812 9.223 1.00 97.31 86 TYR A C 1
ATOM 653 O O . TYR A 1 86 ? -13.390 7.513 9.208 1.00 97.31 86 TYR A O 1
ATOM 661 N N . ILE A 1 87 ? -14.728 6.036 8.185 1.00 96.25 87 ILE A N 1
ATOM 662 C CA . ILE A 1 87 ? -13.908 5.978 6.966 1.00 96.25 87 ILE A CA 1
ATOM 663 C C . ILE A 1 87 ? -13.859 7.356 6.302 1.00 96.25 87 ILE A C 1
ATOM 665 O O . ILE A 1 87 ? -12.782 7.783 5.887 1.00 96.25 87 ILE A O 1
ATOM 669 N N . ASN A 1 88 ? -14.989 8.065 6.241 1.00 96.50 88 ASN A N 1
ATOM 670 C CA . ASN A 1 88 ? -15.039 9.409 5.680 1.00 96.50 88 ASN A CA 1
ATOM 671 C C . ASN A 1 88 ? -14.155 10.388 6.470 1.00 96.50 88 ASN A C 1
ATOM 673 O O . ASN A 1 88 ? -13.310 11.061 5.887 1.00 96.50 88 ASN A O 1
ATOM 677 N N . ASP A 1 89 ? -14.284 10.428 7.797 1.00 96.25 89 ASP A N 1
ATOM 678 C CA . ASP A 1 89 ? -13.434 11.262 8.657 1.00 96.25 89 ASP A CA 1
ATOM 679 C C . ASP A 1 89 ? -11.943 10.901 8.513 1.00 96.25 89 ASP A C 1
ATOM 681 O O . ASP A 1 89 ? -11.096 11.761 8.279 1.00 96.25 89 ASP A O 1
ATOM 685 N N . CYS A 1 90 ? -11.620 9.607 8.549 1.00 95.56 90 CYS A N 1
ATOM 686 C CA . CYS A 1 90 ? -10.260 9.100 8.392 1.00 95.56 90 CYS A CA 1
ATOM 687 C C . CYS A 1 90 ? -9.633 9.528 7.057 1.00 95.56 90 CYS A C 1
ATOM 689 O O . CYS A 1 90 ? -8.490 9.986 7.028 1.00 95.56 90 CYS A O 1
ATOM 691 N N . MET A 1 91 ? -10.376 9.445 5.949 1.00 94.19 91 MET A N 1
ATOM 692 C CA . MET A 1 91 ? -9.881 9.851 4.631 1.00 94.19 91 MET A CA 1
ATOM 693 C C . MET A 1 91 ? -9.673 11.362 4.514 1.00 94.19 91 MET A C 1
ATOM 695 O O . MET A 1 91 ? -8.699 11.773 3.883 1.00 94.19 91 MET A O 1
ATOM 699 N N . ASN A 1 92 ? -10.512 12.169 5.164 1.00 92.44 92 ASN A N 1
ATOM 700 C CA . ASN A 1 92 ? -10.444 13.631 5.097 1.00 92.44 92 ASN A CA 1
ATOM 701 C C . ASN A 1 92 ? -9.460 14.259 6.098 1.00 92.44 92 ASN A C 1
ATOM 703 O O . ASN A 1 92 ? -9.071 15.411 5.929 1.00 92.44 92 ASN A O 1
ATOM 707 N N . LYS A 1 93 ? -9.000 13.518 7.113 1.00 87.88 93 LYS A N 1
ATOM 708 C CA . LYS A 1 93 ? -7.960 14.001 8.033 1.00 87.88 93 LYS A CA 1
ATOM 709 C C . LYS A 1 93 ? -6.629 14.189 7.320 1.00 87.88 93 LYS A C 1
ATOM 711 O O . LYS A 1 93 ? -6.030 13.221 6.850 1.00 87.88 93 LYS A O 1
ATOM 716 N N . ASP A 1 94 ? -6.136 15.418 7.275 1.00 82.56 94 ASP A N 1
ATOM 717 C CA . ASP A 1 94 ? -4.803 15.701 6.762 1.00 82.56 94 ASP A CA 1
ATOM 718 C C . ASP A 1 94 ? -3.741 15.307 7.805 1.00 82.56 94 ASP A C 1
ATOM 720 O O . ASP A 1 94 ? -3.403 16.047 8.731 1.00 82.56 94 ASP A O 1
ATOM 724 N N . GLU A 1 95 ? -3.236 14.082 7.669 1.00 73.00 95 GLU A N 1
ATOM 725 C CA . GLU A 1 95 ? -2.164 13.545 8.507 1.00 73.00 95 GLU A CA 1
ATOM 726 C C . GLU A 1 95 ? -0.885 14.391 8.389 1.00 73.00 95 GLU A C 1
ATOM 728 O O . GLU A 1 95 ? -0.199 14.584 9.394 1.00 73.00 95 GLU A O 1
ATOM 733 N N . ALA A 1 96 ? -0.588 14.957 7.211 1.00 64.69 96 ALA A N 1
ATOM 734 C CA . ALA A 1 96 ? 0.593 15.792 7.007 1.00 64.69 96 ALA A CA 1
ATOM 735 C C . ALA A 1 96 ? 0.460 17.113 7.774 1.00 64.69 96 ALA A C 1
ATOM 737 O O . ALA A 1 96 ? 1.382 17.489 8.501 1.00 64.69 96 ALA A O 1
ATOM 738 N N . ALA A 1 97 ? -0.715 17.748 7.723 1.00 66.81 97 ALA A N 1
ATOM 739 C CA . ALA A 1 97 ? -1.025 18.898 8.569 1.00 66.81 97 ALA A CA 1
ATOM 740 C C . ALA A 1 97 ? -0.972 18.537 10.064 1.00 66.81 97 ALA A C 1
ATOM 742 O O . ALA A 1 97 ? -0.470 19.314 10.874 1.00 66.81 97 ALA A O 1
ATOM 743 N N . SER A 1 98 ? -1.419 17.339 10.454 1.00 65.44 98 SER A N 1
ATOM 744 C CA . SER A 1 98 ? -1.364 16.896 11.853 1.00 65.44 98 SER A CA 1
ATOM 745 C C . SER A 1 98 ? 0.072 16.702 12.367 1.00 65.44 98 SER A C 1
ATOM 747 O O . SER A 1 98 ? 0.374 17.042 13.513 1.00 65.44 98 SER A O 1
ATOM 749 N N . VAL A 1 99 ? 0.983 16.206 11.522 1.00 68.06 99 VAL A N 1
ATOM 750 C CA . VAL A 1 99 ? 2.406 16.042 11.852 1.00 68.06 99 VAL A CA 1
ATOM 751 C C . VAL A 1 99 ? 3.116 17.394 11.850 1.00 68.06 99 VAL A C 1
ATOM 753 O O . VAL A 1 99 ? 3.848 17.683 12.796 1.00 68.06 99 VAL A O 1
ATOM 756 N N . ALA A 1 100 ? 2.850 18.248 10.859 1.00 68.25 100 ALA A N 1
ATOM 757 C CA . ALA A 1 100 ? 3.366 19.614 10.809 1.00 68.25 100 ALA A CA 1
ATOM 758 C C . ALA A 1 100 ? 2.938 20.418 12.045 1.00 68.25 100 ALA A C 1
ATOM 760 O O . ALA A 1 100 ? 3.781 21.031 12.697 1.00 68.25 100 ALA A O 1
ATOM 761 N N . ASN A 1 101 ? 1.669 20.323 12.449 1.00 67.62 101 ASN A N 1
ATOM 762 C CA . ASN A 1 101 ? 1.176 20.942 13.676 1.00 67.62 101 ASN A CA 1
ATOM 763 C C . ASN A 1 101 ? 1.874 20.387 14.918 1.00 67.62 101 ASN A C 1
ATOM 765 O O . ASN A 1 101 ? 2.293 21.169 15.760 1.00 67.62 101 ASN A O 1
ATOM 769 N N . ARG A 1 102 ? 2.091 19.069 15.026 1.00 64.94 102 ARG A N 1
ATOM 770 C CA . ARG A 1 102 ? 2.830 18.482 16.162 1.00 64.94 102 ARG A CA 1
ATOM 771 C C . ARG A 1 102 ? 4.271 18.976 16.255 1.00 64.94 102 ARG A C 1
ATOM 773 O O . ARG A 1 102 ? 4.767 19.175 17.364 1.00 64.94 102 ARG A O 1
ATOM 780 N N . ILE A 1 103 ? 4.940 19.159 15.120 1.00 71.88 103 ILE A N 1
ATOM 781 C CA . ILE A 1 103 ? 6.302 19.700 15.064 1.00 71.88 103 ILE A CA 1
ATOM 782 C C . ILE A 1 103 ? 6.281 21.186 15.438 1.00 71.88 103 ILE A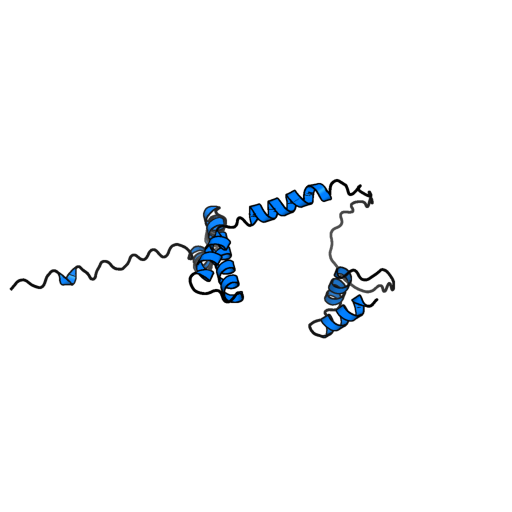 C 1
ATOM 784 O O . ILE A 1 103 ? 7.055 21.603 16.295 1.00 71.88 103 ILE A O 1
ATOM 788 N N . ASN A 1 104 ? 5.341 21.956 14.888 1.00 67.00 104 ASN A N 1
ATOM 789 C CA . ASN A 1 104 ? 5.213 23.386 15.151 1.00 67.00 104 ASN A CA 1
ATOM 790 C C . ASN A 1 104 ? 4.832 23.680 16.617 1.00 67.00 104 ASN A C 1
ATOM 792 O O . ASN A 1 104 ? 5.421 24.546 17.250 1.00 67.00 104 ASN A O 1
ATOM 796 N N . THR A 1 105 ? 3.950 22.884 17.231 1.00 62.12 105 THR A N 1
ATOM 797 C CA . THR A 1 105 ? 3.620 23.000 18.667 1.00 62.12 105 THR A CA 1
ATOM 798 C C . THR A 1 105 ? 4.747 22.544 19.597 1.00 62.12 105 THR A C 1
ATOM 800 O O . THR A 1 105 ? 4.737 22.877 20.778 1.00 62.12 105 THR A O 1
ATOM 803 N N . ARG A 1 106 ? 5.729 21.780 19.095 1.00 55.47 106 ARG A N 1
ATOM 804 C CA . ARG A 1 106 ? 6.933 21.385 19.852 1.00 55.47 106 ARG A CA 1
ATOM 805 C C . ARG A 1 106 ? 8.115 22.330 19.630 1.00 55.47 106 ARG A C 1
ATOM 807 O O . ARG A 1 106 ? 9.036 22.320 20.442 1.00 55.47 106 ARG A O 1
ATOM 814 N N . ALA A 1 107 ? 8.086 23.151 18.581 1.00 49.88 107 ALA A N 1
ATOM 815 C CA . ALA A 1 107 ? 9.125 24.128 18.281 1.00 49.88 107 ALA A CA 1
ATOM 816 C C . ALA A 1 107 ? 9.364 25.155 19.412 1.00 49.88 107 ALA A C 1
ATOM 818 O O . ALA A 1 107 ? 10.531 25.362 19.745 1.00 49.88 107 ALA A O 1
ATOM 819 N N . PRO A 1 108 ? 8.351 25.726 20.103 1.00 53.34 108 PRO A N 1
ATOM 820 C CA . PRO A 1 108 ? 8.633 26.661 21.196 1.00 53.34 108 PRO A CA 1
ATOM 821 C C . PRO A 1 108 ? 9.246 25.997 22.444 1.00 53.34 108 PRO A C 1
ATOM 823 O O . PRO A 1 108 ? 9.836 26.693 23.264 1.00 53.34 108 PRO A O 1
ATOM 826 N N . ALA A 1 109 ? 9.189 24.665 22.587 1.00 48.78 109 ALA A N 1
ATOM 827 C CA . ALA A 1 109 ? 9.786 23.956 23.726 1.00 48.78 109 ALA A CA 1
ATOM 828 C C . ALA A 1 109 ? 11.281 23.616 23.542 1.00 48.78 109 ALA A C 1
ATOM 830 O O . ALA A 1 109 ? 11.946 23.255 24.511 1.00 48.78 109 ALA A O 1
ATOM 831 N N . LEU A 1 110 ? 11.828 23.726 22.325 1.00 48.00 110 LEU A N 1
ATOM 832 C CA . LEU A 1 110 ? 13.242 23.425 22.042 1.00 48.00 110 LEU A CA 1
ATOM 833 C C . LEU A 1 110 ? 14.141 24.669 21.989 1.00 48.00 110 LEU A C 1
ATOM 835 O O . LEU A 1 110 ? 15.360 24.526 21.983 1.00 48.00 110 LEU A O 1
ATOM 839 N N . VAL A 1 111 ? 13.576 25.881 22.017 1.00 49.59 111 VAL A N 1
ATOM 840 C CA . VAL A 1 111 ? 14.353 27.138 21.971 1.00 49.59 111 VAL A CA 1
ATOM 841 C C . VAL A 1 111 ? 14.890 27.559 23.352 1.00 49.59 111 VAL A C 1
ATOM 843 O O . VAL A 1 111 ? 15.771 28.408 23.432 1.00 49.59 111 VAL A O 1
ATOM 846 N N . GLN A 1 112 ? 14.453 26.930 24.451 1.00 48.06 112 GLN A N 1
ATOM 847 C CA . GLN A 1 112 ? 15.006 27.190 25.796 1.00 48.06 112 GLN A CA 1
ATOM 848 C C . GLN A 1 112 ? 15.984 26.122 26.309 1.00 48.06 112 GLN A C 1
ATOM 850 O O . GLN A 1 112 ? 16.520 26.253 27.410 1.00 48.06 112 GLN A O 1
ATOM 855 N N . ALA A 1 113 ? 16.298 25.093 25.519 1.00 48.53 113 ALA A N 1
ATOM 856 C CA . ALA A 1 113 ? 17.397 24.196 25.858 1.00 48.53 113 ALA A CA 1
ATOM 857 C C . ALA A 1 113 ? 18.721 24.826 25.399 1.00 48.53 113 ALA A C 1
ATOM 859 O O . ALA A 1 113 ? 19.163 24.640 24.267 1.00 48.53 113 ALA A O 1
ATOM 860 N N . LYS A 1 114 ? 19.343 25.595 26.301 1.00 46.12 114 LYS A N 1
ATOM 861 C CA . LYS A 1 114 ? 20.715 26.106 26.175 1.00 46.12 114 LYS A CA 1
ATOM 862 C C . LYS A 1 114 ? 21.639 24.981 25.664 1.00 46.12 114 LYS A C 1
ATOM 864 O O . LYS A 1 114 ? 21.732 23.947 26.330 1.00 46.12 114 LYS A O 1
ATOM 869 N N . PRO A 1 115 ? 22.319 25.139 24.515 1.00 41.59 115 PRO A N 1
ATOM 870 C CA . PRO A 1 115 ? 23.196 24.101 23.998 1.00 41.59 115 PRO A CA 1
ATOM 871 C C . PRO A 1 115 ? 24.422 23.977 24.905 1.00 41.59 115 PRO A C 1
ATOM 873 O O . PRO A 1 115 ? 25.264 24.872 24.974 1.00 41.59 115 PRO A O 1
ATOM 876 N N . ALA A 1 116 ? 24.535 22.849 25.604 1.00 42.25 116 ALA A N 1
ATOM 877 C CA . ALA A 1 116 ? 25.810 22.406 26.142 1.00 42.25 116 ALA A CA 1
ATOM 878 C C . ALA A 1 116 ? 26.656 21.920 24.958 1.00 42.25 116 ALA A C 1
ATOM 880 O O . ALA A 1 116 ? 26.463 20.815 24.447 1.00 42.25 116 ALA A O 1
ATOM 881 N N . ILE A 1 117 ? 27.560 22.781 24.489 1.00 42.94 117 ILE A N 1
ATOM 882 C CA . ILE A 1 117 ? 28.591 22.426 23.518 1.00 42.94 117 ILE A CA 1
ATOM 883 C C . ILE A 1 117 ? 29.425 21.292 24.119 1.00 42.94 117 ILE A C 1
ATOM 885 O O . ILE A 1 117 ? 30.118 21.475 25.118 1.00 42.94 117 ILE A O 1
ATOM 889 N N . ARG A 1 118 ? 29.371 20.114 23.497 1.00 43.12 118 ARG A N 1
ATOM 890 C CA . ARG A 1 118 ? 30.371 19.064 23.681 1.00 43.12 118 ARG A CA 1
ATOM 891 C C . ARG A 1 118 ? 31.013 18.834 22.322 1.00 43.12 118 ARG A C 1
ATOM 893 O O . ARG A 1 118 ? 30.443 18.165 21.466 1.00 43.12 118 ARG A O 1
ATOM 900 N N . ASN A 1 119 ? 32.171 19.456 22.121 1.00 58.09 119 ASN A N 1
ATOM 901 C CA . ASN A 1 119 ? 33.025 19.187 20.973 1.00 58.09 119 ASN A CA 1
ATOM 902 C C . ASN A 1 1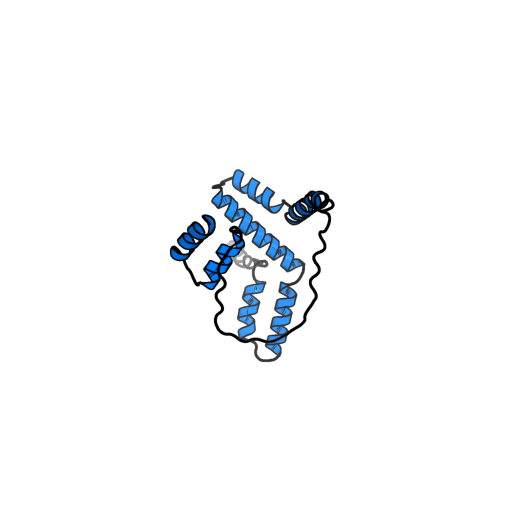19 ? 33.361 17.695 20.947 1.00 58.09 119 ASN A C 1
ATOM 904 O O . ASN A 1 119 ? 33.790 17.150 21.961 1.00 58.09 119 ASN A O 1
ATOM 908 N N . ASN A 1 120 ? 33.196 17.057 19.793 1.00 50.41 120 ASN A N 1
ATOM 909 C CA . ASN A 1 120 ? 34.112 16.007 19.372 1.00 50.41 120 ASN A CA 1
ATOM 910 C C . ASN A 1 120 ? 34.120 15.914 17.845 1.00 50.41 120 ASN A C 1
ATOM 912 O O . ASN A 1 120 ? 33.223 15.366 17.212 1.00 50.41 120 ASN A O 1
ATOM 916 N N . THR A 1 121 ? 35.143 16.572 17.313 1.00 37.22 121 THR A N 1
ATOM 917 C CA . THR A 1 121 ? 36.014 16.211 16.196 1.00 37.22 121 THR A CA 1
ATOM 918 C C . THR A 1 121 ? 35.542 15.086 15.274 1.00 37.22 121 THR A C 1
ATOM 920 O O . THR A 1 121 ? 35.458 13.916 15.645 1.00 37.22 121 THR A O 1
ATOM 923 N N . VAL A 1 122 ? 35.337 15.489 14.021 1.00 45.25 122 VAL A N 1
ATOM 924 C CA . VAL A 1 122 ? 35.280 14.667 12.812 1.00 45.25 122 VAL A CA 1
ATOM 925 C C . VAL A 1 122 ? 36.557 13.835 12.669 1.00 45.25 122 VAL A C 1
ATOM 927 O O . VAL A 1 122 ? 37.655 14.385 12.678 1.00 45.25 122 VAL A O 1
ATOM 930 N N . ALA A 1 123 ? 36.408 12.532 12.439 1.00 35.84 123 ALA A N 1
ATOM 931 C CA . ALA A 1 123 ? 37.418 11.728 11.764 1.00 35.84 123 ALA A CA 1
ATOM 932 C C . ALA A 1 123 ? 36.734 10.796 10.755 1.00 35.84 123 ALA A C 1
ATOM 934 O O . ALA A 1 123 ? 36.053 9.832 11.103 1.00 35.84 123 ALA A O 1
ATOM 935 N N . THR A 1 124 ? 36.905 11.153 9.488 1.00 37.12 124 THR A N 1
ATOM 936 C CA . THR A 1 124 ? 36.792 10.318 8.292 1.00 37.12 124 THR A CA 1
ATOM 937 C C . THR A 1 124 ? 37.630 9.045 8.430 1.00 37.12 124 THR A C 1
ATOM 939 O O . THR A 1 124 ? 38.791 9.112 8.822 1.00 37.12 124 THR A O 1
ATOM 942 N N . GLY A 1 125 ? 37.076 7.894 8.043 1.00 31.92 125 GLY A N 1
ATOM 943 C CA . GLY A 1 125 ? 37.825 6.640 7.965 1.00 31.92 125 GLY A CA 1
ATOM 944 C C . GLY A 1 125 ? 36.967 5.479 7.472 1.00 31.92 125 GLY A C 1
ATOM 945 O O . GLY A 1 125 ? 36.065 5.023 8.165 1.00 31.92 125 GLY A O 1
ATOM 946 N N . SER A 1 126 ? 37.246 5.038 6.249 1.00 34.81 126 SER A N 1
ATOM 947 C CA . SER A 1 126 ? 36.698 3.844 5.606 1.00 34.81 126 SER A CA 1
ATOM 948 C C . SER A 1 126 ? 37.379 2.569 6.134 1.00 34.81 126 SER A C 1
ATOM 950 O O . SER A 1 126 ? 38.511 2.639 6.600 1.00 34.81 126 SER A O 1
ATOM 952 N N . HIS A 1 127 ? 36.698 1.432 5.945 1.00 29.81 127 HIS A N 1
ATOM 953 C CA . HIS A 1 127 ? 37.167 0.031 5.927 1.00 29.81 127 HIS A CA 1
ATOM 954 C C . HIS A 1 127 ? 36.659 -0.936 7.010 1.00 29.81 127 HIS A C 1
ATOM 956 O O . HIS A 1 127 ? 36.841 -0.783 8.214 1.00 29.81 127 HIS A O 1
ATOM 962 N N . SER A 1 128 ? 36.032 -1.990 6.479 1.00 43.03 128 SER A N 1
ATOM 963 C CA . SER A 1 128 ? 35.666 -3.264 7.085 1.00 43.03 128 SER A CA 1
ATOM 964 C C . SER A 1 128 ? 36.839 -3.969 7.766 1.00 43.03 128 SER A C 1
ATOM 966 O O . SER A 1 128 ? 37.934 -3.990 7.217 1.00 43.03 128 SER A O 1
ATOM 968 N N . THR A 1 129 ? 36.569 -4.655 8.881 1.00 35.97 129 THR A N 1
ATOM 969 C CA . THR A 1 129 ? 36.830 -6.094 9.144 1.00 35.97 129 THR A CA 1
ATOM 970 C C . THR A 1 129 ? 36.668 -6.391 10.645 1.00 35.97 129 THR A C 1
ATOM 972 O O . THR A 1 129 ? 37.067 -5.617 11.506 1.00 35.97 129 THR A O 1
ATOM 975 N N . ALA A 1 130 ? 36.019 -7.513 10.968 1.00 34.81 130 ALA A N 1
ATOM 976 C CA . ALA A 1 130 ? 36.053 -8.140 12.299 1.00 34.81 130 ALA A CA 1
ATOM 977 C C . ALA A 1 130 ? 37.402 -8.896 12.483 1.00 34.81 130 ALA A C 1
ATOM 979 O O . ALA A 1 130 ? 38.081 -9.052 11.467 1.00 34.81 130 ALA A O 1
ATOM 980 N N . PRO A 1 131 ? 37.780 -9.480 13.658 1.00 54.34 131 PRO A N 1
ATOM 981 C CA . PRO A 1 131 ? 36.994 -9.722 14.883 1.00 54.34 131 PRO A CA 1
ATOM 982 C C . PRO A 1 131 ? 37.743 -9.591 16.256 1.00 54.34 131 PRO A C 1
ATOM 984 O O . PRO A 1 131 ? 38.948 -9.406 16.330 1.00 54.34 131 PRO A O 1
ATOM 987 N N . LYS A 1 132 ? 36.986 -9.869 17.340 1.00 38.66 132 LYS A N 1
ATOM 988 C CA . LYS A 1 132 ? 37.359 -10.371 18.698 1.00 38.66 132 LYS A CA 1
ATOM 989 C C . LYS A 1 132 ? 37.826 -9.410 19.825 1.00 38.66 132 LYS A C 1
ATOM 991 O O . LYS A 1 132 ? 38.942 -8.926 19.858 1.00 38.66 132 LYS A O 1
ATOM 996 N N . LYS A 1 133 ? 36.964 -9.412 20.863 1.00 42.84 133 LYS A N 1
ATOM 997 C CA . LYS A 1 133 ? 37.177 -9.375 22.332 1.00 42.84 133 LYS A CA 1
ATOM 998 C C . LYS A 1 133 ? 37.948 -8.197 22.956 1.00 42.84 133 LYS A C 1
ATOM 1000 O O . LYS A 1 133 ? 39.164 -8.228 23.050 1.00 42.84 133 LYS A O 1
ATOM 1005 N N . ALA A 1 134 ? 37.204 -7.339 23.656 1.00 37.09 134 ALA A N 1
ATOM 1006 C CA . ALA A 1 134 ? 37.624 -6.810 24.953 1.00 37.09 134 ALA A CA 1
ATOM 1007 C C . ALA A 1 134 ? 36.404 -6.660 25.874 1.00 37.09 134 ALA A C 1
ATOM 1009 O O . ALA A 1 134 ? 35.356 -6.144 25.486 1.00 37.09 134 ALA A O 1
ATOM 1010 N N . VAL A 1 135 ? 36.541 -7.209 27.077 1.00 49.38 135 VAL A N 1
ATOM 1011 C CA . VAL A 1 135 ? 35.607 -7.108 28.195 1.00 49.38 135 VAL A CA 1
ATOM 1012 C C . VAL A 1 135 ? 35.862 -5.771 28.880 1.00 49.38 135 VAL A C 1
ATOM 1014 O O . VAL A 1 135 ? 36.962 -5.565 29.376 1.00 49.38 135 VAL A O 1
ATOM 1017 N N . THR A 1 136 ? 34.839 -4.927 29.000 1.00 40.84 136 THR A N 1
ATOM 1018 C CA . THR A 1 136 ? 34.824 -3.866 30.014 1.00 40.84 136 THR A CA 1
ATOM 1019 C C . THR A 1 136 ? 33.515 -3.966 30.776 1.00 40.84 136 THR A C 1
ATOM 1021 O O . THR A 1 136 ? 32.428 -3.764 30.232 1.00 40.84 136 THR A O 1
ATOM 1024 N N . LYS A 1 137 ? 33.628 -4.373 32.041 1.00 42.59 137 LYS A N 1
ATOM 1025 C CA . LYS A 1 137 ? 32.547 -4.317 33.018 1.00 42.59 137 LYS A CA 1
ATOM 1026 C C . LYS A 1 137 ? 32.354 -2.869 33.481 1.00 42.59 137 LYS A C 1
ATOM 1028 O O . LYS A 1 137 ? 33.321 -2.161 33.722 1.00 42.59 137 LYS A O 1
ATOM 1033 N N . GLN A 1 138 ? 31.077 -2.580 33.725 1.00 41.47 138 GLN A N 1
ATOM 1034 C CA . GLN A 1 138 ? 30.512 -1.705 34.755 1.00 41.47 138 GLN A CA 1
ATOM 1035 C C . GLN A 1 138 ? 30.197 -0.226 34.458 1.00 41.47 138 GLN A C 1
ATOM 1037 O O . GLN A 1 138 ? 31.058 0.629 34.305 1.00 41.47 138 GLN A O 1
ATOM 1042 N N . ASN A 1 139 ? 28.883 0.005 34.594 1.00 44.84 139 ASN A N 1
ATOM 1043 C CA . ASN A 1 139 ? 28.206 1.121 35.255 1.00 44.84 139 ASN A CA 1
ATOM 1044 C C . ASN A 1 139 ? 27.899 2.372 34.434 1.00 44.84 139 ASN A C 1
ATOM 1046 O O . ASN A 1 139 ? 28.607 3.367 34.507 1.00 44.84 139 ASN A O 1
ATOM 1050 N N . THR A 1 140 ? 26.710 2.386 33.818 1.00 43.06 140 THR A N 1
ATOM 1051 C CA . THR A 1 140 ? 25.738 3.464 34.082 1.00 43.06 140 THR A CA 1
ATOM 1052 C C . THR A 1 140 ? 24.318 3.037 33.683 1.00 43.06 140 THR A C 1
ATOM 1054 O O . THR A 1 140 ? 24.100 2.573 32.568 1.00 43.06 140 THR A O 1
ATOM 1057 N N . ALA A 1 141 ? 23.397 3.165 34.643 1.00 45.72 141 ALA A N 1
ATOM 1058 C CA . ALA A 1 141 ? 21.931 3.136 34.586 1.00 45.72 141 ALA A CA 1
ATOM 1059 C C . ALA A 1 141 ? 21.254 2.770 33.245 1.00 45.72 141 ALA A C 1
ATOM 1061 O O . ALA A 1 141 ? 21.399 3.453 32.228 1.00 45.72 141 ALA A O 1
ATOM 1062 N N . GLY A 1 142 ? 20.429 1.718 33.286 1.00 50.34 142 GLY A N 1
ATOM 1063 C CA . GLY A 1 142 ? 19.693 1.137 32.165 1.00 50.34 142 GLY A CA 1
ATOM 1064 C C . GLY A 1 142 ? 18.892 2.121 31.303 1.00 50.34 142 GLY A C 1
ATOM 1065 O O . GLY A 1 142 ? 17.687 2.305 31.470 1.00 50.34 142 GLY A O 1
ATOM 1066 N N . ASN A 1 143 ? 19.522 2.651 30.255 1.00 62.88 143 ASN A N 1
ATOM 1067 C CA . ASN A 1 143 ? 18.792 3.161 29.103 1.00 62.88 143 ASN A CA 1
ATOM 1068 C C . ASN A 1 143 ? 18.132 1.964 28.388 1.00 62.88 143 ASN A C 1
ATOM 1070 O O . ASN A 1 143 ? 18.823 1.052 27.923 1.00 62.88 143 ASN A O 1
ATOM 1074 N N . LYS A 1 144 ? 16.795 1.966 28.256 1.00 66.44 144 LYS A N 1
ATOM 1075 C CA . LYS A 1 144 ? 16.008 0.926 27.550 1.00 66.44 144 LYS A CA 1
ATOM 1076 C C . LYS A 1 144 ? 16.585 0.587 26.166 1.00 66.44 144 LYS A C 1
ATOM 1078 O O . LYS A 1 144 ? 16.466 -0.553 25.710 1.00 66.44 144 LYS A O 1
ATOM 1083 N N . GLN A 1 145 ? 17.219 1.563 25.517 1.00 73.12 145 GLN A N 1
ATOM 1084 C CA . GLN A 1 145 ? 17.847 1.426 24.208 1.00 73.12 145 GLN A CA 1
ATOM 1085 C C . GLN A 1 145 ? 19.147 0.602 24.256 1.00 73.12 145 GLN A C 1
ATOM 1087 O O . GLN A 1 145 ? 19.379 -0.209 23.361 1.00 73.12 145 GLN A O 1
ATOM 1092 N N . SER A 1 146 ? 19.928 0.703 25.338 1.00 82.94 146 SER A N 1
ATOM 1093 C CA . SER A 1 146 ? 21.150 -0.089 25.555 1.00 82.94 146 SER A CA 1
ATOM 1094 C C . SER A 1 146 ? 20.836 -1.579 25.733 1.00 82.94 146 SER A C 1
ATOM 1096 O O . SER A 1 146 ? 21.413 -2.424 25.046 1.00 82.94 146 SER A O 1
ATOM 1098 N N . CYS A 1 147 ? 19.832 -1.916 26.553 1.00 88.06 147 CYS A N 1
ATOM 1099 C CA . CYS A 1 147 ? 19.420 -3.308 26.767 1.00 88.06 147 CYS A CA 1
ATOM 1100 C C . CYS A 1 147 ? 18.919 -3.986 25.478 1.00 88.06 147 CYS A C 1
ATOM 1102 O O . CYS A 1 147 ? 19.197 -5.161 25.236 1.00 88.06 147 CYS A O 1
ATOM 1104 N N . SER A 1 148 ? 18.194 -3.255 24.621 1.00 88.06 148 SER A N 1
ATOM 1105 C CA . SER A 1 148 ? 17.697 -3.795 23.346 1.00 88.06 148 SER A CA 1
ATOM 1106 C C . SER A 1 148 ? 18.830 -4.083 22.358 1.00 88.06 148 SER A C 1
ATOM 1108 O O . SER A 1 148 ? 18.834 -5.141 21.723 1.00 88.06 148 SER A O 1
ATOM 1110 N N . SER A 1 149 ? 19.816 -3.187 22.265 1.00 88.12 149 SER A N 1
ATOM 1111 C CA . SER A 1 149 ? 20.998 -3.371 21.416 1.00 88.12 149 SER A CA 1
ATOM 1112 C C . SER A 1 149 ? 21.864 -4.540 21.885 1.00 88.12 149 SER A C 1
ATOM 1114 O O . SER A 1 149 ? 22.263 -5.365 21.066 1.00 88.12 149 SER A O 1
ATOM 1116 N N . GLN A 1 150 ? 22.071 -4.689 23.196 1.00 87.06 150 GLN A N 1
ATOM 1117 C CA . GLN A 1 150 ? 22.814 -5.822 23.757 1.00 87.06 150 GLN A CA 1
ATOM 1118 C C . GLN A 1 150 ? 22.107 -7.161 23.524 1.00 87.06 150 GLN A C 1
ATOM 1120 O O . GLN A 1 150 ? 22.752 -8.152 23.189 1.00 87.06 150 GLN A O 1
ATOM 1125 N N . ALA A 1 151 ? 20.777 -7.202 23.647 1.00 89.25 151 ALA A N 1
ATOM 1126 C CA . ALA A 1 151 ? 20.016 -8.419 23.377 1.00 89.25 151 ALA A CA 1
ATOM 1127 C C . ALA A 1 151 ? 20.146 -8.863 21.910 1.00 89.25 151 ALA A C 1
ATOM 1129 O O . ALA A 1 151 ? 20.280 -10.055 21.635 1.00 89.25 151 ALA A O 1
ATOM 1130 N N . LYS A 1 152 ? 20.154 -7.895 20.979 1.00 89.88 152 LYS A N 1
ATOM 1131 C CA . LYS A 1 152 ? 20.393 -8.138 19.549 1.00 89.88 152 LYS A CA 1
ATOM 1132 C C . LYS A 1 152 ? 21.822 -8.611 19.281 1.00 89.88 152 LYS A C 1
ATOM 1134 O O . LYS A 1 152 ? 21.993 -9.592 18.571 1.00 89.88 152 LYS A O 1
ATOM 1139 N N . GLN A 1 153 ? 22.827 -7.969 19.881 1.00 91.25 153 GLN A N 1
ATOM 1140 C CA . GLN A 1 153 ? 24.232 -8.387 19.759 1.00 91.25 153 GLN A CA 1
ATOM 1141 C C . GLN A 1 153 ? 24.471 -9.803 20.300 1.00 91.25 153 GLN A C 1
ATOM 1143 O O . GLN A 1 153 ? 25.283 -10.540 19.754 1.00 91.25 153 GLN A O 1
ATOM 1148 N N . LYS A 1 154 ? 23.733 -10.208 21.340 1.00 88.81 154 LYS A N 1
ATOM 1149 C CA . LYS A 1 154 ? 23.770 -11.567 21.901 1.00 88.81 154 LYS A CA 1
ATOM 1150 C C . LYS A 1 154 ? 22.947 -12.589 21.105 1.00 88.81 154 LYS A C 1
ATOM 1152 O O . LYS A 1 154 ? 22.882 -13.742 21.514 1.00 88.81 154 LYS A O 1
ATOM 1157 N N . GLY A 1 155 ? 22.285 -12.186 20.015 1.00 93.00 155 GLY A N 1
ATOM 1158 C CA . GLY A 1 155 ? 21.466 -13.080 19.191 1.00 93.00 155 GLY A CA 1
ATOM 1159 C C . GLY A 1 155 ? 20.258 -13.676 19.923 1.00 93.00 155 GLY A C 1
ATOM 1160 O O . GLY A 1 155 ? 19.722 -14.694 19.489 1.00 93.00 155 GLY A O 1
ATOM 1161 N N . LEU A 1 156 ? 19.826 -13.067 21.033 1.00 93.06 156 LEU A N 1
ATOM 1162 C CA . LEU A 1 156 ? 18.734 -13.596 21.845 1.00 93.06 156 LEU A CA 1
ATOM 1163 C C . LEU A 1 156 ? 17.407 -13.430 21.102 1.00 93.06 156 LEU A C 1
ATOM 1165 O O . LEU A 1 156 ? 17.046 -12.323 20.687 1.00 93.06 156 LEU A O 1
ATOM 1169 N N . LYS A 1 157 ? 16.653 -14.524 20.993 1.00 92.12 157 LYS A N 1
ATOM 1170 C CA . LYS A 1 157 ? 15.296 -14.552 20.435 1.00 92.12 157 LYS A CA 1
ATOM 1171 C C . LYS A 1 157 ? 14.277 -14.902 21.522 1.00 92.12 157 LYS A C 1
ATOM 1173 O O . LYS A 1 157 ? 14.640 -15.389 22.594 1.00 92.12 157 LYS A O 1
ATOM 1178 N N . ASP A 1 158 ? 13.020 -14.561 21.259 1.00 91.50 158 ASP A N 1
ATOM 1179 C CA . ASP A 1 158 ? 11.842 -14.999 22.015 1.00 91.50 158 ASP A CA 1
ATOM 1180 C C . ASP A 1 158 ? 11.973 -14.868 23.546 1.00 91.50 158 ASP A C 1
ATOM 1182 O O . ASP A 1 158 ? 12.253 -13.778 24.060 1.00 91.50 158 ASP A O 1
ATOM 1186 N N . GLU A 1 159 ? 11.758 -15.950 24.296 1.00 90.06 159 GLU A N 1
ATOM 1187 C CA . GLU A 1 159 ? 11.734 -15.925 25.763 1.00 90.06 159 GLU A CA 1
ATOM 1188 C C . GLU A 1 159 ? 13.084 -15.559 26.387 1.00 90.06 159 GLU A C 1
ATOM 1190 O O . GLU A 1 159 ? 13.133 -14.825 27.380 1.00 90.06 159 GLU A O 1
ATOM 1195 N N . ALA A 1 160 ? 14.192 -15.959 25.758 1.00 87.69 160 ALA A N 1
ATOM 1196 C CA . ALA A 1 160 ? 15.529 -15.588 26.211 1.00 87.69 160 ALA A CA 1
ATOM 1197 C C . ALA A 1 160 ? 15.753 -14.069 26.106 1.00 87.69 160 ALA A C 1
ATOM 1199 O O . ALA A 1 160 ? 16.310 -13.446 27.015 1.00 87.69 160 ALA A O 1
ATOM 1200 N N . ARG A 1 161 ? 15.239 -13.441 25.039 1.00 92.94 161 ARG A N 1
ATOM 1201 C CA . ARG A 1 161 ? 15.282 -11.982 24.868 1.00 92.94 161 ARG A CA 1
ATOM 1202 C C . ARG A 1 161 ? 14.415 -11.267 25.900 1.00 92.94 161 ARG A C 1
ATOM 1204 O O . ARG A 1 161 ? 14.856 -10.272 26.473 1.00 92.94 161 ARG A O 1
ATOM 1211 N N . LYS A 1 162 ? 13.200 -11.759 26.162 1.00 91.94 162 LYS A N 1
ATOM 1212 C CA . LYS A 1 162 ? 12.298 -11.164 27.165 1.00 91.94 162 LYS A CA 1
ATOM 1213 C C . LYS A 1 162 ? 12.890 -11.238 28.571 1.00 91.94 162 LYS A C 1
ATOM 1215 O O . LYS A 1 162 ? 12.861 -10.236 29.284 1.00 91.94 162 LYS A O 1
ATOM 1220 N N . LYS A 1 163 ? 13.453 -12.388 28.958 1.00 92.88 163 LYS A N 1
ATOM 1221 C CA . LYS A 1 163 ? 14.107 -12.572 30.261 1.00 92.88 163 LYS A CA 1
ATOM 1222 C C . LYS A 1 163 ? 15.279 -11.604 30.431 1.00 92.88 163 LYS A C 1
ATOM 1224 O O . LYS A 1 163 ? 15.296 -10.839 31.388 1.00 92.88 163 LYS A O 1
ATOM 1229 N N . PHE A 1 164 ? 16.158 -11.528 29.433 1.00 92.38 164 PHE A N 1
ATOM 1230 C CA . PHE A 1 164 ? 17.291 -10.602 29.438 1.00 92.38 164 PHE A CA 1
ATOM 1231 C C . PHE A 1 164 ? 16.866 -9.130 29.555 1.00 92.38 164 PHE A C 1
ATOM 1233 O O . PHE A 1 164 ? 17.447 -8.377 30.330 1.00 92.38 164 PHE A O 1
ATOM 1240 N N . LEU A 1 165 ? 15.828 -8.705 28.824 1.00 89.94 165 LEU A N 1
ATOM 1241 C CA . LEU A 1 165 ? 15.331 -7.328 28.903 1.00 89.94 165 LEU A CA 1
ATOM 1242 C C . LEU A 1 165 ? 14.692 -6.992 30.256 1.00 89.94 165 LEU A C 1
ATOM 1244 O O . LEU A 1 165 ? 14.720 -5.827 30.646 1.00 89.94 165 LEU A O 1
ATOM 1248 N N . ARG A 1 166 ? 14.107 -7.972 30.958 1.00 88.62 166 ARG A N 1
ATOM 1249 C CA . ARG A 1 166 ? 13.592 -7.781 32.322 1.00 88.62 166 ARG A CA 1
ATOM 1250 C C . ARG A 1 166 ? 14.733 -7.614 33.316 1.00 88.62 166 ARG A C 1
ATOM 1252 O O . ARG A 1 166 ? 14.691 -6.679 34.104 1.00 88.62 166 ARG A O 1
ATOM 1259 N N . ASP A 1 167 ? 15.748 -8.466 33.238 1.00 88.06 167 ASP A N 1
ATOM 1260 C CA . ASP A 1 167 ? 16.875 -8.446 34.174 1.00 88.06 167 ASP A CA 1
ATOM 1261 C C . ASP A 1 167 ? 17.759 -7.205 33.964 1.00 88.06 167 ASP A C 1
ATOM 1263 O O . ASP A 1 167 ? 18.103 -6.525 34.923 1.00 88.06 167 ASP A O 1
ATOM 1267 N N . CYS A 1 168 ? 18.005 -6.813 32.708 1.00 87.62 168 CYS A N 1
ATOM 1268 C CA . CYS A 1 168 ? 18.770 -5.609 32.347 1.00 87.62 168 CYS A CA 1
ATOM 1269 C C . CYS A 1 168 ? 18.109 -4.290 32.790 1.00 87.62 168 CYS A C 1
ATOM 1271 O O . CYS A 1 168 ? 18.762 -3.256 32.855 1.00 87.62 168 CYS A O 1
ATOM 1273 N N . ARG A 1 169 ? 16.799 -4.299 33.067 1.00 80.38 169 ARG A N 1
ATOM 1274 C CA . ARG A 1 169 ? 16.066 -3.123 33.569 1.00 80.38 169 ARG A CA 1
ATOM 1275 C C . ARG A 1 169 ? 16.030 -3.033 35.092 1.00 80.38 169 ARG A C 1
ATOM 1277 O O . ARG A 1 169 ? 15.566 -2.022 35.604 1.00 80.38 169 ARG A O 1
ATOM 1284 N N . LYS A 1 170 ? 16.425 -4.099 35.791 1.00 76.44 170 LYS A N 1
ATOM 1285 C CA . LYS A 1 170 ? 16.435 -4.163 37.258 1.00 76.44 170 LYS A CA 1
ATOM 1286 C C . LYS A 1 170 ? 17.764 -3.703 37.865 1.00 76.44 170 LYS A C 1
ATOM 1288 O O . LYS A 1 170 ? 17.822 -3.521 39.073 1.00 76.44 170 LYS A O 1
ATOM 1293 N N . THR A 1 171 ? 18.798 -3.557 37.038 1.00 59.94 171 THR A N 1
ATOM 1294 C CA . THR A 1 171 ? 20.113 -2.989 37.374 1.00 59.94 171 THR A CA 1
ATOM 1295 C C . THR A 1 171 ? 20.166 -1.507 37.056 1.00 59.94 171 THR A C 1
ATOM 1297 O O . THR A 1 171 ? 20.697 -0.750 37.889 1.00 59.94 171 THR A O 1
#

Sequence (171 aa):
MKCSWWVLQCLILSLSTTAWAAADSQNCEAKSQQIKGEARNQFLISCLARASSPENVKTVAAQKKRALCEQNSKNMRLEGGKKSGYINDCMNKDEAASVANRINTRAPALVQAKPAIRNNTVATGSHSTAPKKAVTKQNTAGNKQSCSSQAKQKGLKDEARKKFLRDCRKT

Radius of gyration: 29.53 Å; chains: 1; bounding box: 83×43×76 Å